Protein AF-A0A0K1XCW4-F1 (afdb_monomer_lite)

Secondary structure (DSSP, 8-state):
-PPPPHHHHHHHHHHHHHHHHHTT-PPPHHHHHHHHHHHTTSS-HHHHHHHHHHHHHHHH-

Structure (mmCIF, N/CA/C/O bac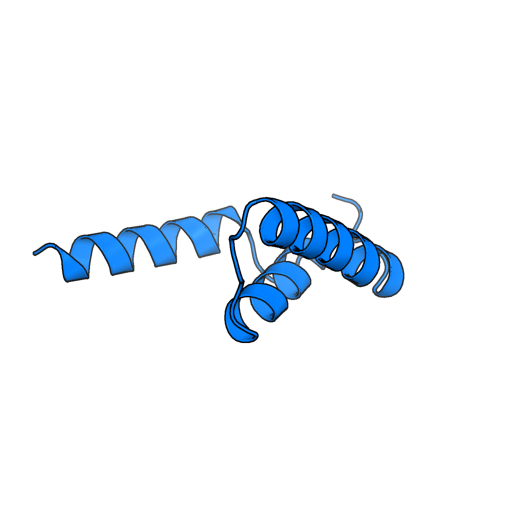kbone):
data_AF-A0A0K1XCW4-F1
#
_entry.id   AF-A0A0K1XCW4-F1
#
loop_
_atom_site.group_PDB
_atom_site.id
_atom_site.type_symbol
_atom_site.label_atom_id
_atom_site.label_alt_id
_atom_site.label_comp_id
_atom_site.label_asym_id
_atom_site.label_entity_id
_atom_site.label_seq_id
_atom_site.pdbx_PDB_ins_code
_atom_site.Cartn_x
_atom_site.Cartn_y
_atom_site.Cartn_z
_atom_site.occupancy
_atom_site.B_iso_or_equiv
_atom_site.auth_seq_id
_atom_site.auth_comp_id
_atom_site.auth_asym_id
_atom_site.auth_atom_id
_atom_site.pdbx_PDB_model_num
ATOM 1 N N . MET A 1 1 ? 16.288 -11.717 -1.059 1.00 53.16 1 MET A N 1
ATOM 2 C CA . MET A 1 1 ? 15.210 -10.881 -1.633 1.00 53.16 1 MET A CA 1
ATOM 3 C C . MET A 1 1 ? 15.870 -9.822 -2.498 1.00 53.16 1 MET A C 1
ATOM 5 O O . MET A 1 1 ? 16.743 -9.134 -1.990 1.00 53.16 1 MET A O 1
ATOM 9 N N . SER A 1 2 ? 15.533 -9.749 -3.787 1.00 60.31 2 SER A N 1
ATOM 10 C CA . SER A 1 2 ? 15.991 -8.660 -4.661 1.00 60.31 2 SER A CA 1
ATOM 11 C C . SER A 1 2 ? 15.264 -7.380 -4.242 1.00 60.31 2 SER A C 1
ATOM 13 O O . SER A 1 2 ? 14.036 -7.378 -4.140 1.00 60.31 2 SER A O 1
ATOM 15 N N . VAL A 1 3 ? 16.024 -6.341 -3.898 1.00 66.44 3 VAL A N 1
ATOM 16 C CA . VAL A 1 3 ? 15.484 -5.013 -3.591 1.00 66.44 3 VAL A CA 1
ATOM 17 C C . VAL A 1 3 ? 15.074 -4.389 -4.918 1.00 66.44 3 VAL A C 1
ATOM 19 O O . VAL A 1 3 ? 15.878 -4.342 -5.846 1.00 66.44 3 VAL A O 1
ATOM 22 N N . LEU A 1 4 ? 13.817 -3.962 -5.017 1.00 74.62 4 LEU A N 1
ATOM 23 C CA . LEU A 1 4 ? 13.313 -3.305 -6.219 1.00 74.62 4 LEU A CA 1
ATOM 24 C C . LEU A 1 4 ? 14.020 -1.966 -6.406 1.00 74.62 4 LEU A C 1
ATOM 26 O O . LEU A 1 4 ? 14.301 -1.271 -5.425 1.00 74.62 4 LEU A O 1
ATOM 30 N N . SER A 1 5 ? 14.258 -1.583 -7.660 1.00 84.19 5 SER A N 1
ATOM 31 C CA . SER A 1 5 ? 14.653 -0.207 -7.952 1.00 84.19 5 SER A CA 1
ATOM 32 C C . SER A 1 5 ? 13.580 0.765 -7.446 1.00 84.19 5 SER A C 1
ATOM 34 O O . SER A 1 5 ? 12.409 0.406 -7.285 1.00 84.19 5 SER A O 1
ATOM 36 N N . GLU A 1 6 ? 13.959 2.016 -7.186 1.00 84.06 6 GLU A N 1
ATOM 37 C CA . GLU A 1 6 ? 13.025 3.024 -6.673 1.00 84.06 6 GLU A CA 1
ATOM 38 C C . GLU A 1 6 ? 11.799 3.190 -7.585 1.00 84.06 6 GLU A C 1
ATOM 40 O O . GLU A 1 6 ? 10.667 3.250 -7.105 1.00 84.06 6 GLU A O 1
ATOM 45 N N . GLN A 1 7 ? 12.010 3.164 -8.900 1.00 87.19 7 GLN A N 1
ATOM 46 C CA . GLN A 1 7 ? 10.948 3.282 -9.898 1.00 87.19 7 GLN A CA 1
ATOM 47 C C . GLN A 1 7 ? 10.001 2.077 -9.886 1.00 87.19 7 GLN A C 1
ATOM 49 O O . GLN A 1 7 ? 8.782 2.255 -9.898 1.00 87.19 7 GLN A O 1
ATOM 54 N N . GLU A 1 8 ? 10.526 0.855 -9.789 1.00 88.31 8 GLU A N 1
ATOM 55 C CA . GLU A 1 8 ? 9.696 -0.350 -9.672 1.00 88.31 8 GLU A CA 1
ATOM 56 C C . GLU A 1 8 ? 8.925 -0.389 -8.350 1.00 88.31 8 GLU A C 1
ATOM 58 O O . GLU A 1 8 ? 7.777 -0.841 -8.309 1.00 88.31 8 GLU A O 1
ATOM 63 N N . ALA A 1 9 ? 9.536 0.096 -7.265 1.00 87.31 9 ALA A N 1
ATOM 64 C CA . ALA A 1 9 ? 8.891 0.180 -5.965 1.00 87.31 9 ALA A CA 1
ATOM 65 C C . ALA A 1 9 ? 7.706 1.154 -5.997 1.00 87.31 9 ALA A C 1
ATOM 67 O O . ALA A 1 9 ? 6.603 0.792 -5.583 1.00 87.31 9 ALA A O 1
ATOM 68 N N . VAL A 1 10 ? 7.910 2.354 -6.551 1.00 89.88 10 VAL A N 1
ATOM 69 C CA . VAL A 1 10 ? 6.848 3.351 -6.743 1.00 89.88 10 VAL A CA 1
ATOM 70 C C . VAL A 1 10 ? 5.743 2.800 -7.637 1.00 89.88 10 VAL A C 1
ATOM 72 O O . VAL A 1 10 ? 4.569 2.899 -7.285 1.00 89.88 10 VAL A O 1
ATOM 75 N N . PHE A 1 11 ? 6.100 2.154 -8.749 1.00 92.25 11 PHE A N 1
ATOM 76 C CA . PHE A 1 11 ? 5.124 1.565 -9.660 1.00 92.25 11 PHE A CA 1
ATOM 77 C C . PHE A 1 11 ? 4.244 0.519 -8.963 1.00 92.25 11 PHE A C 1
ATOM 79 O O . PHE A 1 11 ? 3.019 0.618 -9.013 1.00 92.25 11 PHE A O 1
ATOM 86 N N . LYS A 1 12 ? 4.839 -0.450 -8.254 1.00 91.19 12 LYS A N 1
ATOM 87 C CA . LYS A 1 12 ? 4.077 -1.495 -7.547 1.00 91.19 12 LYS A CA 1
ATOM 88 C C . LYS A 1 12 ? 3.201 -0.933 -6.432 1.00 91.19 12 LYS A C 1
ATOM 90 O O . LYS A 1 12 ? 2.082 -1.408 -6.246 1.00 91.19 12 LYS A O 1
ATOM 95 N N . VAL A 1 13 ? 3.684 0.073 -5.702 1.00 92.38 13 VAL A N 1
ATOM 96 C CA . VAL A 1 13 ? 2.879 0.735 -4.670 1.00 92.38 13 VAL A CA 1
ATOM 97 C C . VAL A 1 13 ? 1.695 1.469 -5.293 1.00 92.38 13 VAL A C 1
ATOM 99 O O . VAL A 1 13 ? 0.577 1.305 -4.813 1.00 92.38 13 VAL A O 1
ATOM 102 N N . ASN A 1 14 ? 1.896 2.192 -6.395 1.00 93.50 14 ASN A N 1
ATOM 103 C CA . ASN A 1 14 ? 0.812 2.880 -7.096 1.00 93.50 14 ASN A CA 1
ATOM 104 C C . ASN A 1 14 ? -0.224 1.908 -7.673 1.00 93.50 14 ASN A C 1
ATOM 106 O O . ASN A 1 14 ? -1.416 2.182 -7.580 1.00 93.50 14 ASN A O 1
ATOM 110 N N . GLN A 1 15 ? 0.205 0.757 -8.205 1.00 95.00 15 GLN A N 1
ATOM 111 C CA . GLN A 1 15 ? -0.709 -0.305 -8.645 1.00 95.00 15 GLN A CA 1
ATOM 112 C C . GLN A 1 15 ? -1.587 -0.796 -7.487 1.00 95.00 15 GLN A C 1
ATOM 114 O O . GLN A 1 15 ? -2.807 -0.840 -7.613 1.00 95.00 15 GLN A O 1
ATOM 119 N N . ALA A 1 16 ? -0.986 -1.091 -6.330 1.00 93.31 16 ALA A N 1
ATOM 120 C CA . ALA A 1 16 ? -1.735 -1.527 -5.155 1.00 93.31 16 ALA A CA 1
ATOM 121 C C . ALA A 1 16 ? -2.701 -0.444 -4.638 1.00 93.31 16 ALA A C 1
ATOM 123 O O . ALA A 1 16 ? -3.849 -0.752 -4.329 1.00 93.31 16 ALA A O 1
ATOM 124 N N . ILE A 1 17 ? -2.263 0.820 -4.581 1.00 93.19 17 ILE A N 1
ATOM 125 C CA . ILE A 1 17 ? -3.117 1.954 -4.192 1.00 93.19 17 ILE A CA 1
ATOM 126 C C . ILE A 1 17 ? -4.295 2.099 -5.160 1.00 93.19 17 ILE A C 1
ATOM 128 O O . ILE A 1 17 ? -5.424 2.279 -4.712 1.00 93.19 17 ILE A O 1
ATOM 132 N N . GLY A 1 18 ? -4.047 1.988 -6.468 1.00 94.06 18 GLY A N 1
ATOM 133 C CA . GLY A 1 18 ? -5.082 2.054 -7.498 1.00 94.06 18 GLY A CA 1
ATOM 134 C C . GLY A 1 18 ? -6.136 0.962 -7.324 1.00 94.06 18 GLY A C 1
ATOM 135 O O . GLY A 1 18 ? -7.323 1.273 -7.265 1.00 94.06 18 GLY A O 1
ATOM 136 N N . SER A 1 19 ? -5.713 -0.294 -7.143 1.00 96.44 19 SER A N 1
ATOM 137 C CA . SER A 1 19 ? -6.639 -1.404 -6.887 1.00 96.44 19 SER A CA 1
ATOM 138 C C . SER A 1 19 ? -7.469 -1.192 -5.619 1.00 96.44 19 SER A C 1
ATOM 140 O O . SER A 1 19 ? -8.668 -1.441 -5.622 1.00 96.44 19 SER A O 1
ATOM 142 N N . MET A 1 20 ? -6.862 -0.688 -4.541 1.00 94.56 20 MET A N 1
ATOM 143 C CA . MET A 1 20 ? -7.583 -0.400 -3.295 1.00 94.56 20 MET A CA 1
ATOM 144 C C . MET A 1 20 ? -8.588 0.746 -3.456 1.00 94.56 20 MET A C 1
ATOM 146 O O . MET A 1 20 ? -9.689 0.669 -2.917 1.00 94.56 20 MET A O 1
ATOM 150 N N . ALA A 1 21 ? -8.239 1.783 -4.221 1.00 93.44 21 ALA A N 1
ATOM 151 C CA . ALA A 1 21 ? -9.126 2.909 -4.489 1.00 93.44 21 ALA A CA 1
ATOM 152 C C . ALA A 1 21 ? -10.359 2.502 -5.314 1.00 93.44 21 ALA A C 1
ATOM 154 O O . ALA A 1 21 ? -11.445 3.015 -5.052 1.00 93.44 21 ALA A O 1
ATOM 155 N N . ILE A 1 22 ? -10.214 1.561 -6.259 1.00 95.06 22 ILE A N 1
ATOM 156 C CA . ILE A 1 22 ? -11.339 0.978 -7.016 1.00 95.06 22 ILE A CA 1
ATOM 157 C C . ILE A 1 22 ? -12.338 0.298 -6.069 1.00 95.06 22 ILE A C 1
ATOM 159 O O . ILE A 1 22 ? -13.543 0.464 -6.225 1.00 95.06 22 ILE A O 1
ATOM 163 N N . GLU A 1 23 ? -11.838 -0.384 -5.039 1.00 95.81 23 GLU A N 1
ATOM 164 C CA . GLU A 1 23 ? -12.642 -1.014 -3.979 1.00 95.81 23 GLU A CA 1
ATOM 165 C C . GLU A 1 23 ? -13.139 -0.009 -2.913 1.00 95.81 23 GLU A C 1
ATOM 167 O O . GLU A 1 23 ? -13.668 -0.395 -1.871 1.00 95.81 23 GLU A O 1
ATOM 172 N N . GLY A 1 24 ? -12.943 1.298 -3.124 1.00 93.88 24 GLY A N 1
ATOM 173 C CA . GLY A 1 24 ? -13.361 2.353 -2.196 1.00 93.88 24 GLY A CA 1
ATOM 174 C C . GLY A 1 24 ? -12.481 2.503 -0.949 1.00 93.88 24 GLY A C 1
ATOM 175 O O . GLY A 1 24 ? -12.836 3.233 -0.023 1.00 93.88 24 GLY A O 1
ATOM 176 N N . ILE A 1 25 ? -11.319 1.847 -0.901 1.00 94.75 25 ILE A N 1
ATOM 177 C CA . ILE A 1 25 ? -10.382 1.924 0.223 1.00 94.75 25 ILE A CA 1
ATOM 178 C C . ILE A 1 25 ? -9.337 3.005 -0.059 1.00 94.75 25 ILE A C 1
ATOM 180 O O . ILE A 1 25 ? -8.381 2.806 -0.808 1.00 94.75 25 ILE A O 1
ATOM 184 N N . VAL A 1 26 ? -9.481 4.154 0.603 1.00 91.81 26 VAL A N 1
ATOM 185 C CA . VAL A 1 26 ? -8.542 5.274 0.466 1.00 91.81 26 VAL A CA 1
ATOM 186 C C . VAL A 1 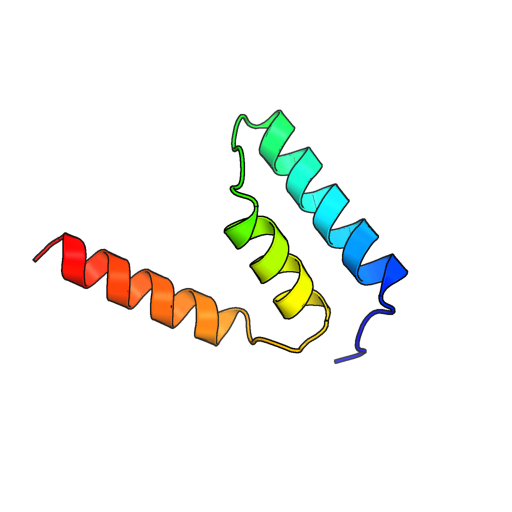26 ? -7.473 5.212 1.552 1.00 91.81 26 VAL A C 1
ATOM 188 O O . VAL A 1 26 ? -7.757 5.301 2.747 1.00 91.81 26 VAL A O 1
ATOM 191 N N . LEU A 1 27 ? -6.214 5.088 1.132 1.00 89.56 27 LEU A N 1
ATOM 192 C CA . LEU A 1 27 ? -5.068 5.125 2.035 1.00 89.56 27 LEU A CA 1
ATOM 193 C C . LEU A 1 27 ? -4.622 6.558 2.320 1.00 89.56 27 LEU A C 1
ATOM 195 O O . LEU A 1 27 ? -4.460 7.370 1.411 1.00 89.56 27 LEU A O 1
ATOM 199 N N . THR A 1 28 ? -4.313 6.834 3.584 1.00 92.62 28 THR A N 1
ATOM 200 C CA . THR A 1 28 ? -3.652 8.077 4.000 1.00 92.62 28 THR A CA 1
ATOM 201 C C 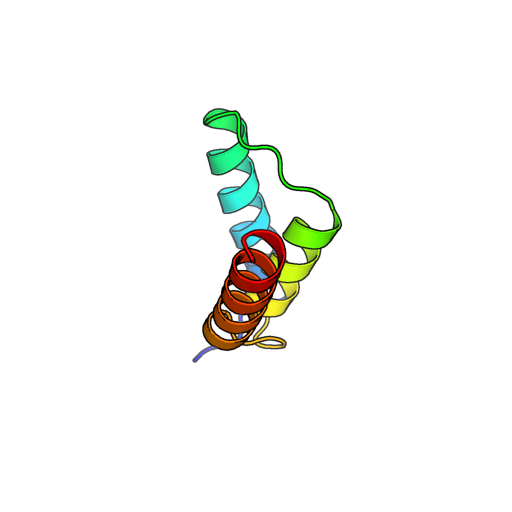. THR A 1 28 ? -2.230 8.164 3.440 1.00 92.62 28 THR A C 1
ATOM 203 O O . THR A 1 28 ? -1.563 7.144 3.248 1.00 92.62 28 THR A O 1
ATOM 206 N N . ALA A 1 29 ? -1.698 9.381 3.286 1.00 89.38 29 ALA A N 1
ATOM 207 C CA . ALA A 1 29 ? -0.315 9.600 2.841 1.00 89.38 29 ALA A CA 1
ATOM 208 C C . ALA A 1 29 ? 0.718 8.825 3.687 1.00 89.38 29 ALA A C 1
ATOM 210 O O . ALA A 1 29 ? 1.680 8.263 3.166 1.00 89.38 29 ALA A O 1
ATOM 211 N N . LYS A 1 30 ? 0.482 8.712 5.002 1.00 89.88 30 LYS A N 1
ATOM 212 C CA . LYS A 1 30 ? 1.345 7.947 5.913 1.00 89.88 30 LYS A CA 1
ATOM 213 C C . LYS A 1 30 ?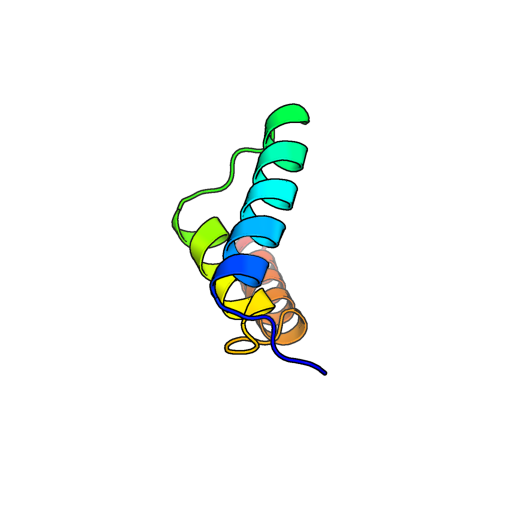 1.348 6.446 5.599 1.00 89.88 30 LYS A C 1
ATOM 215 O O . LYS A 1 30 ? 2.392 5.806 5.704 1.00 89.88 30 LYS A O 1
ATOM 220 N N . GLN A 1 31 ? 0.199 5.878 5.233 1.00 90.31 31 GLN A N 1
ATOM 221 C CA . GLN A 1 31 ? 0.092 4.468 4.842 1.00 90.31 31 GLN A CA 1
ATOM 222 C C . GLN A 1 31 ? 0.776 4.217 3.496 1.00 90.31 31 GLN A C 1
ATOM 224 O O . GLN A 1 31 ? 1.537 3.260 3.382 1.00 90.31 31 GLN A O 1
ATOM 229 N N . GLN A 1 32 ? 0.590 5.112 2.525 1.00 91.44 32 GLN A N 1
ATOM 230 C CA . GLN A 1 32 ? 1.262 5.034 1.224 1.00 91.44 32 GLN A CA 1
ATOM 231 C C . GLN A 1 32 ? 2.793 5.095 1.381 1.00 91.44 32 GLN A C 1
ATOM 233 O O . GLN A 1 32 ? 3.516 4.260 0.838 1.00 91.44 32 GLN A O 1
ATOM 238 N N . GLN A 1 33 ? 3.299 6.004 2.223 1.00 90.25 33 GLN A N 1
ATOM 239 C CA . GLN A 1 33 ? 4.729 6.088 2.525 1.00 90.25 33 GLN A CA 1
ATOM 240 C C . GLN A 1 33 ? 5.251 4.822 3.222 1.00 90.25 33 GLN A C 1
ATOM 242 O O . GLN A 1 33 ? 6.361 4.371 2.941 1.00 90.25 33 GLN A O 1
ATOM 247 N N . ALA A 1 34 ? 4.466 4.220 4.118 1.00 88.81 34 ALA A N 1
ATOM 248 C CA . ALA A 1 34 ? 4.843 2.962 4.754 1.00 88.81 34 ALA A CA 1
ATOM 249 C C . ALA A 1 34 ? 4.949 1.811 3.737 1.00 88.81 34 ALA A C 1
ATOM 251 O O . ALA A 1 34 ? 5.873 1.005 3.840 1.00 88.81 34 ALA A O 1
ATOM 252 N N . MET A 1 35 ? 4.064 1.763 2.734 1.00 89.88 35 MET A N 1
ATOM 253 C CA . MET A 1 35 ? 4.136 0.776 1.650 1.00 89.88 35 MET A CA 1
ATOM 254 C C . MET A 1 35 ? 5.416 0.929 0.823 1.00 89.88 35 MET A C 1
ATOM 256 O O . MET A 1 35 ? 6.089 -0.069 0.582 1.00 89.88 35 MET A O 1
ATOM 260 N N . LEU A 1 36 ? 5.812 2.158 0.469 1.00 89.31 36 LEU A N 1
ATOM 261 C CA . LEU A 1 36 ? 7.078 2.411 -0.239 1.00 89.31 36 LEU A CA 1
ATOM 262 C C . LEU A 1 36 ? 8.283 1.885 0.546 1.00 89.31 36 LEU A C 1
ATOM 264 O O . LEU A 1 36 ? 9.092 1.134 0.004 1.00 89.31 36 LEU A O 1
ATOM 268 N N . ARG A 1 37 ? 8.356 2.190 1.847 1.00 87.50 37 ARG A N 1
ATOM 269 C CA . ARG A 1 37 ? 9.449 1.719 2.716 1.00 87.50 37 ARG A CA 1
ATOM 270 C C . ARG A 1 37 ? 9.493 0.195 2.838 1.00 87.50 37 ARG A C 1
ATOM 272 O O . ARG A 1 37 ? 10.576 -0.375 2.946 1.00 87.50 37 ARG A O 1
ATOM 279 N N . ILE A 1 38 ? 8.335 -0.471 2.821 1.00 87.00 38 ILE A N 1
ATOM 280 C CA . ILE A 1 38 ? 8.261 -1.939 2.821 1.00 87.00 38 ILE A CA 1
ATOM 281 C C . ILE A 1 38 ? 8.823 -2.509 1.521 1.00 87.00 38 ILE A C 1
ATOM 283 O O . ILE A 1 38 ? 9.659 -3.408 1.551 1.00 87.00 38 ILE A O 1
ATOM 287 N N . VAL A 1 39 ? 8.375 -1.984 0.382 1.00 85.44 39 VAL A N 1
ATOM 288 C CA . VAL A 1 39 ? 8.750 -2.493 -0.945 1.00 85.44 39 VAL A CA 1
ATOM 289 C C 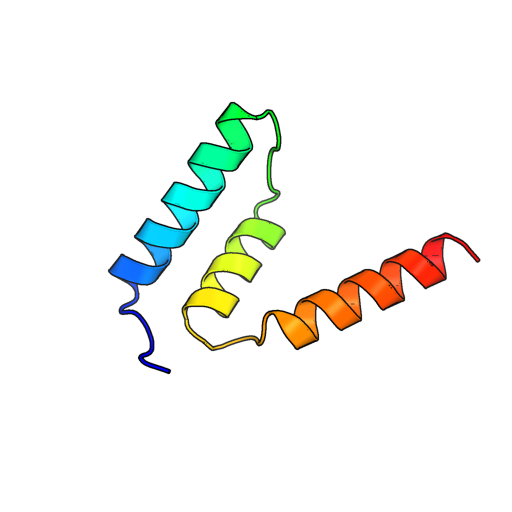. VAL A 1 39 ? 10.236 -2.249 -1.243 1.00 85.44 39 VAL A C 1
ATOM 291 O O . VAL A 1 39 ? 10.873 -3.070 -1.898 1.00 85.44 39 VAL A O 1
ATOM 294 N N . GLN A 1 40 ? 10.813 -1.186 -0.680 1.00 85.31 40 GLN A N 1
ATOM 295 C CA . GLN A 1 40 ? 12.252 -0.897 -0.705 1.00 85.31 40 GLN A CA 1
ATOM 296 C C . GLN A 1 40 ? 13.069 -1.714 0.316 1.00 85.31 40 GLN A C 1
ATOM 298 O O . GLN A 1 40 ? 14.283 -1.552 0.403 1.00 85.31 40 GLN A O 1
ATOM 303 N N . GLY A 1 41 ? 12.433 -2.565 1.129 1.00 83.44 41 GLY A N 1
ATOM 304 C CA . GLY A 1 41 ? 13.112 -3.378 2.143 1.00 83.44 41 GLY A CA 1
ATOM 305 C C . GLY A 1 41 ? 13.612 -2.599 3.366 1.00 83.44 41 GLY A C 1
ATOM 306 O O . GLY A 1 41 ? 14.261 -3.177 4.232 1.00 83.44 41 GLY A O 1
ATOM 307 N N . GLN A 1 42 ? 13.287 -1.309 3.479 1.00 84.44 42 GLN A N 1
ATOM 308 C CA . GLN A 1 42 ? 13.667 -0.463 4.616 1.00 84.44 42 GLN A CA 1
ATOM 309 C C . GLN A 1 42 ? 12.886 -0.822 5.888 1.00 84.44 42 GLN A C 1
ATOM 311 O O . GLN A 1 42 ? 13.331 -0.554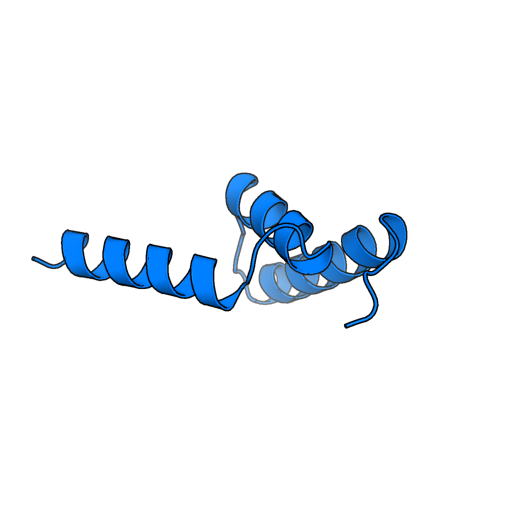 7.003 1.00 84.44 42 GLN A O 1
ATOM 316 N N . VAL A 1 43 ? 11.692 -1.405 5.732 1.00 82.25 43 VAL A N 1
ATOM 317 C CA . VAL A 1 43 ? 10.833 -1.844 6.836 1.00 82.25 43 VAL A CA 1
ATOM 318 C C . VAL A 1 43 ? 10.255 -3.222 6.523 1.00 82.25 43 VAL A C 1
ATOM 320 O O . VAL A 1 43 ? 9.686 -3.443 5.462 1.00 82.25 43 VAL A O 1
ATOM 323 N N . SER A 1 44 ? 10.327 -4.152 7.475 1.00 82.44 44 SER A N 1
ATOM 324 C CA . SER A 1 44 ? 9.649 -5.445 7.342 1.00 82.44 44 SER A CA 1
ATOM 325 C C . SER A 1 44 ? 8.131 -5.292 7.476 1.00 82.44 44 SER A C 1
ATOM 327 O O . SER A 1 44 ? 7.630 -4.756 8.472 1.00 82.44 44 SER A O 1
ATOM 329 N N . ALA A 1 45 ? 7.386 -5.833 6.507 1.00 80.25 45 ALA A N 1
ATOM 330 C CA . ALA A 1 45 ? 5.925 -5.896 6.555 1.00 80.25 45 ALA A CA 1
ATOM 331 C C . ALA A 1 45 ? 5.417 -6.635 7.806 1.00 80.25 45 ALA A C 1
ATOM 333 O O . ALA A 1 45 ? 4.447 -6.204 8.430 1.00 80.25 45 ALA A O 1
ATOM 334 N N . ALA A 1 46 ? 6.101 -7.711 8.216 1.00 84.50 46 ALA A N 1
ATOM 335 C CA . ALA A 1 46 ? 5.746 -8.483 9.406 1.00 84.50 46 ALA A CA 1
ATOM 336 C C . ALA A 1 46 ? 5.895 -7.643 10.684 1.00 84.50 46 ALA A C 1
ATOM 338 O O . ALA A 1 46 ? 4.999 -7.621 11.528 1.00 84.50 46 ALA A O 1
ATOM 339 N N . SER A 1 47 ? 6.988 -6.882 10.790 1.00 82.75 47 SER A N 1
ATOM 340 C CA . SER A 1 47 ? 7.222 -5.981 11.922 1.00 82.75 47 SER A CA 1
ATOM 341 C C . SER A 1 47 ? 6.197 -4.849 11.974 1.00 82.75 47 SER A C 1
ATOM 343 O O . SER A 1 47 ? 5.724 -4.495 13.055 1.00 82.75 47 SER A O 1
ATOM 345 N N . LEU A 1 48 ? 5.826 -4.281 10.822 1.00 82.31 48 LEU A N 1
ATOM 346 C CA . LEU A 1 48 ? 4.808 -3.231 10.764 1.00 82.31 48 LEU A CA 1
ATOM 347 C C . LEU A 1 48 ? 3.425 -3.770 11.159 1.00 82.31 48 LEU A C 1
ATOM 349 O O . LEU A 1 48 ? 2.733 -3.147 11.965 1.00 82.31 48 LEU A O 1
ATOM 353 N N . ARG A 1 49 ? 3.064 -4.963 10.670 1.00 84.94 49 ARG A N 1
ATOM 354 C CA . ARG A 1 49 ? 1.826 -5.661 11.041 1.00 84.94 49 ARG A CA 1
ATOM 355 C C . ARG A 1 49 ? 1.753 -5.916 12.544 1.00 84.94 49 ARG A C 1
ATOM 357 O O . ARG A 1 49 ? 0.732 -5.607 13.150 1.00 84.94 49 ARG A O 1
ATOM 364 N N . ALA A 1 50 ? 2.825 -6.428 13.151 1.00 86.81 50 ALA A N 1
ATOM 365 C CA . ALA A 1 50 ? 2.878 -6.675 14.591 1.00 86.81 50 ALA A CA 1
ATOM 366 C C . ALA A 1 50 ? 2.624 -5.390 15.401 1.00 86.81 50 ALA A C 1
ATOM 368 O O . ALA A 1 50 ? 1.810 -5.392 16.322 1.00 86.81 50 ALA A O 1
ATOM 369 N N . LYS A 1 51 ? 3.239 -4.264 15.004 1.00 86.81 51 LYS A N 1
ATOM 370 C CA . LYS A 1 51 ? 3.015 -2.955 15.644 1.00 86.81 51 LYS A CA 1
ATOM 371 C C . LYS A 1 51 ? 1.569 -2.474 15.515 1.00 86.81 51 LYS A C 1
ATOM 373 O O . LYS A 1 51 ? 1.020 -1.926 16.467 1.00 86.81 51 LYS A O 1
ATOM 378 N N . TRP A 1 52 ? 0.947 -2.656 14.352 1.00 85.38 52 TRP A N 1
ATOM 379 C CA . TRP A 1 52 ? -0.448 -2.260 14.145 1.00 85.38 52 TRP A CA 1
ATOM 380 C C . TRP A 1 52 ? -1.425 -3.119 14.942 1.00 85.38 52 TRP A C 1
ATOM 382 O O . TRP A 1 52 ? -2.337 -2.567 15.552 1.00 85.38 52 TRP A O 1
ATOM 392 N N . LEU A 1 53 ? -1.206 -4.435 14.992 1.00 89.06 53 LEU A N 1
ATOM 393 C CA . LEU A 1 53 ? -2.012 -5.341 15.811 1.00 89.06 53 LEU A CA 1
ATOM 394 C C . LEU A 1 53 ? -1.908 -4.989 17.297 1.00 89.06 53 LEU A C 1
ATOM 396 O O . LEU A 1 53 ? -2.939 -4.875 17.952 1.00 89.06 53 LEU A O 1
ATOM 400 N N . ALA A 1 54 ? -0.696 -4.726 17.796 1.00 89.62 54 ALA A N 1
ATOM 401 C CA . ALA A 1 54 ? -0.480 -4.302 19.179 1.00 89.62 54 ALA A CA 1
ATOM 402 C C . ALA A 1 54 ? -1.199 -2.980 19.506 1.00 89.62 54 ALA A C 1
ATOM 404 O O . ALA A 1 54 ? -1.826 -2.845 20.555 1.00 89.62 54 ALA A O 1
ATOM 405 N N . LYS A 1 55 ? -1.163 -2.003 18.590 1.00 87.12 55 LYS A N 1
ATOM 406 C CA . LYS A 1 55 ? -1.893 -0.740 18.767 1.00 87.12 55 LYS A CA 1
ATOM 407 C C . LYS A 1 55 ? -3.409 -0.951 18.762 1.00 87.12 55 LYS A C 1
ATOM 409 O O . LYS A 1 55 ? -4.117 -0.330 19.544 1.00 87.12 55 LYS A O 1
ATOM 414 N N . TYR A 1 56 ? -3.915 -1.811 17.881 1.00 85.44 56 TYR A N 1
ATOM 415 C CA . TYR A 1 56 ? -5.342 -2.116 17.814 1.00 85.44 56 TYR A CA 1
ATOM 416 C C . TYR A 1 56 ? -5.837 -2.830 19.075 1.00 85.44 56 TYR A C 1
ATOM 418 O O . TYR A 1 56 ? -6.900 -2.484 19.581 1.00 85.44 56 TYR A O 1
ATOM 426 N N . SER A 1 57 ? -5.061 -3.776 19.617 1.00 86.06 57 SER A N 1
ATOM 427 C CA . SER A 1 57 ? -5.412 -4.444 20.874 1.00 86.06 57 SER A CA 1
ATOM 428 C C . SER A 1 57 ? -5.453 -3.475 22.056 1.00 86.06 57 SER A C 1
ATOM 430 O O . SER A 1 57 ? -6.360 -3.578 22.869 1.00 86.06 57 SER A O 1
ATOM 432 N N . GLN A 1 58 ? -4.540 -2.499 22.112 1.00 84.81 58 GLN A N 1
ATOM 433 C CA . GLN A 1 58 ? -4.531 -1.457 23.151 1.00 84.81 58 GLN A CA 1
ATOM 434 C C . GLN A 1 58 ? -5.722 -0.493 23.076 1.00 84.81 58 GLN A C 1
ATOM 436 O O . GLN A 1 58 ? -6.084 0.103 24.078 1.00 84.81 58 GLN A O 1
ATOM 441 N N . LEU A 1 59 ? -6.312 -0.298 21.894 1.00 79.31 59 LEU A N 1
ATOM 442 C CA . LEU A 1 59 ? -7.493 0.558 21.726 1.00 79.31 59 LEU A CA 1
ATOM 443 C C . LEU A 1 59 ? -8.803 -0.152 22.098 1.00 79.31 59 LEU A C 1
ATOM 445 O O . LEU A 1 59 ? -9.835 0.504 22.196 1.00 79.31 59 LEU A O 1
ATOM 449 N N . LYS A 1 60 ? -8.780 -1.484 22.229 1.00 67.06 60 LYS A N 1
ATOM 450 C CA . LYS A 1 60 ? -9.946 -2.303 22.592 1.00 67.06 60 LYS A CA 1
ATOM 451 C C . LYS A 1 60 ? -10.020 -2.666 24.076 1.00 67.06 60 LYS A C 1
ATOM 453 O O . LYS A 1 60 ? -11.058 -3.172 24.495 1.00 67.06 60 LYS A O 1
ATOM 458 N N . SER A 1 61 ? -8.930 -2.475 24.814 1.00 53.97 61 SER A N 1
ATOM 459 C CA . SER A 1 61 ? -8.835 -2.609 26.274 1.00 53.97 61 SER A CA 1
ATOM 460 C C . SER A 1 61 ? -9.186 -1.298 26.956 1.00 53.97 61 SER A C 1
ATOM 462 O O . SER A 1 61 ? -9.924 -1.349 27.959 1.00 53.97 61 SER A O 1
#

pLDDT: mean 86.09, std 9.07, range [53.16, 96.44]

Foldseek 3Di:
DDFDDLVVLLVVLVVVQVVCVVVVHHDDPVVSVVSSCCSRVVDPPVVVVVVVVVVVVVVVD

InterPro domains:
  IPR033788 Antitoxin VbhA-like [cd11586] (13-56)
  IPR043038 Antitoxin VbhA domain superfamily [G3DSA:1.10.8.1050] (4-58)

Organism: NCBI:txid1697053

Sequence (61 aa):
MSVLSEQEAVFKVNQAIGSMAIEGIVLTAKQQQAMLRIVQGQVSAASLRAKWLAKYSQLKS

Radius of gyration: 13.24 Å; chains: 1; bounding box: 29×20×36 Å